Protein AF-A0A951I315-F1 (afdb_monomer_lite)

Structure (mmCIF, N/CA/C/O backbone):
data_AF-A0A951I315-F1
#
_entry.id   AF-A0A951I315-F1
#
loop_
_atom_site.group_PDB
_atom_site.id
_atom_site.type_symbol
_atom_site.label_atom_id
_atom_site.label_alt_id
_atom_site.label_comp_id
_atom_site.label_asym_id
_atom_site.label_entity_id
_atom_site.label_seq_id
_atom_site.pdbx_PDB_ins_code
_atom_site.Cartn_x
_atom_site.Cartn_y
_atom_site.Cartn_z
_atom_site.occupancy
_atom_site.B_iso_or_equiv
_atom_site.auth_seq_id
_atom_site.auth_comp_id
_atom_site.auth_asym_id
_atom_site.auth_atom_id
_atom_site.pdbx_PDB_model_num
ATOM 1 N N . MET A 1 1 ? 6.375 -14.081 8.557 1.00 64.50 1 MET A N 1
ATOM 2 C CA . MET A 1 1 ? 5.046 -14.466 8.064 1.00 64.50 1 MET A CA 1
ATOM 3 C C . MET A 1 1 ? 3.977 -13.819 8.926 1.00 64.50 1 MET A C 1
ATOM 5 O O . MET A 1 1 ? 3.930 -14.131 10.111 1.00 64.50 1 MET A O 1
ATOM 9 N N . LEU A 1 2 ? 3.164 -12.923 8.361 1.00 78.94 2 LEU A N 1
ATOM 10 C CA . LEU A 1 2 ? 1.947 -12.438 9.015 1.00 78.94 2 LEU A CA 1
ATOM 11 C C . LEU A 1 2 ? 0.725 -13.190 8.465 1.00 78.94 2 LEU A C 1
ATOM 13 O O . LEU A 1 2 ? 0.660 -13.485 7.268 1.00 78.94 2 LEU A O 1
ATOM 17 N N . SER A 1 3 ? -0.225 -13.519 9.337 1.00 79.38 3 SER A N 1
ATOM 18 C CA . SER A 1 3 ? -1.445 -14.268 9.007 1.00 79.38 3 SER A CA 1
ATOM 19 C C . SER A 1 3 ? -2.707 -13.511 9.422 1.00 79.38 3 SER A C 1
ATOM 21 O O . SER A 1 3 ? -2.641 -12.447 10.034 1.00 79.38 3 SER A O 1
ATOM 23 N N . ARG A 1 4 ? -3.874 -14.077 9.095 1.00 84.38 4 ARG A N 1
ATOM 24 C CA . ARG A 1 4 ? -5.180 -13.558 9.518 1.00 84.38 4 ARG A CA 1
ATOM 25 C C . ARG A 1 4 ? -5.236 -13.372 11.043 1.00 84.38 4 ARG A C 1
ATOM 27 O O . ARG A 1 4 ? -4.587 -14.124 11.771 1.00 84.38 4 ARG A O 1
ATOM 34 N N . ASP A 1 5 ? -6.005 -12.376 11.482 1.00 87.81 5 ASP A N 1
ATOM 35 C CA . ASP A 1 5 ? -6.306 -12.035 12.880 1.00 87.81 5 ASP A CA 1
ATOM 36 C C . ASP A 1 5 ? -5.101 -11.548 13.708 1.00 87.81 5 ASP A C 1
ATOM 38 O O . ASP A 1 5 ? -5.184 -11.399 14.926 1.00 87.81 5 ASP A O 1
ATOM 42 N N . GLN A 1 6 ? -3.978 -11.244 13.054 1.00 88.38 6 GLN A N 1
ATOM 43 C CA . GLN A 1 6 ? -2.831 -10.615 13.701 1.00 88.38 6 GLN A CA 1
ATOM 44 C C . GLN A 1 6 ? -2.958 -9.093 13.701 1.00 88.38 6 GLN A C 1
ATOM 46 O O . GLN A 1 6 ? -3.365 -8.490 12.703 1.00 88.38 6 GLN A O 1
ATOM 51 N N . VAL A 1 7 ? -2.570 -8.485 14.825 1.00 91.69 7 VAL A N 1
ATOM 52 C CA . VAL A 1 7 ? -2.475 -7.031 14.972 1.00 91.69 7 VAL A CA 1
ATOM 53 C C . VAL A 1 7 ? -1.143 -6.560 14.395 1.00 91.69 7 VAL A C 1
ATOM 55 O O . VAL A 1 7 ? -0.082 -7.054 14.779 1.00 91.69 7 VAL A O 1
ATOM 58 N N . VAL A 1 8 ? -1.203 -5.595 13.487 1.00 92.69 8 VAL A N 1
ATOM 59 C CA . VAL A 1 8 ? -0.054 -4.969 12.833 1.00 92.69 8 VAL A CA 1
ATOM 60 C C . VAL A 1 8 ? -0.049 -3.470 13.092 1.00 92.69 8 VAL A C 1
ATOM 62 O O . VAL A 1 8 ? -1.097 -2.862 13.311 1.00 92.69 8 VAL A O 1
ATOM 65 N N . PHE A 1 9 ? 1.141 -2.881 13.048 1.00 93.38 9 PHE A N 1
ATOM 66 C CA . PHE A 1 9 ? 1.327 -1.439 13.130 1.00 93.38 9 PHE A CA 1
ATOM 67 C C . PHE A 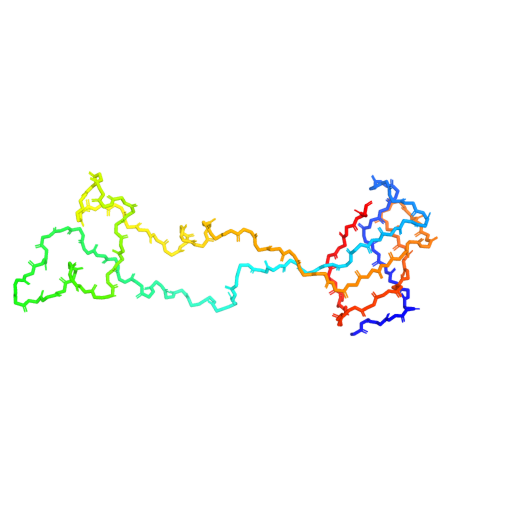1 9 ? 1.609 -0.884 11.742 1.00 93.38 9 PHE A C 1
ATOM 69 O O . PHE A 1 9 ? 2.351 -1.488 10.965 1.00 93.38 9 PHE A O 1
ATOM 76 N N . VAL A 1 10 ? 0.999 0.255 11.448 1.00 92.38 10 VAL A N 1
ATOM 77 C CA . VAL A 1 10 ? 1.079 0.923 10.155 1.00 92.38 10 VAL A CA 1
ATOM 78 C C . VAL A 1 10 ? 1.499 2.366 10.380 1.00 92.38 10 VAL A C 1
ATOM 80 O O . VAL A 1 10 ? 0.985 3.016 11.290 1.00 92.38 10 VAL A O 1
ATOM 83 N N . ASP A 1 11 ? 2.391 2.874 9.536 1.00 92.94 11 ASP A N 1
ATOM 84 C CA . ASP A 1 11 ? 2.874 4.262 9.576 1.00 92.94 11 ASP A CA 1
ATOM 85 C C . ASP A 1 11 ? 1.885 5.215 8.882 1.00 92.94 11 ASP A C 1
ATOM 87 O O . ASP A 1 11 ? 2.255 6.001 8.014 1.00 92.94 11 ASP A O 1
ATOM 91 N N . LEU A 1 12 ? 0.602 5.079 9.219 1.00 90.56 12 LEU A N 1
ATOM 92 C CA . LEU A 1 12 ? -0.471 5.972 8.800 1.00 90.56 12 LEU A CA 1
ATOM 93 C C . LEU A 1 12 ? -1.245 6.394 10.043 1.00 90.56 12 LEU A C 1
ATOM 95 O O . LEU A 1 12 ? -1.595 5.545 10.863 1.00 90.56 12 LEU A O 1
ATOM 99 N N . GLY A 1 13 ? -1.507 7.686 10.193 1.00 91.81 13 GLY A N 1
ATOM 100 C CA . GLY A 1 13 ? -2.152 8.233 11.384 1.00 91.81 13 GLY A CA 1
ATOM 101 C C . GLY A 1 13 ? -3.339 9.140 11.088 1.00 91.81 13 GLY A C 1
ATOM 102 O O . GLY A 1 13 ? -3.869 9.195 9.978 1.00 91.81 13 GLY A O 1
ATOM 103 N N . THR A 1 14 ? -3.739 9.910 12.100 1.00 92.12 14 THR A N 1
ATOM 104 C CA . THR A 1 14 ? -4.757 10.955 11.938 1.00 92.12 14 THR A CA 1
ATOM 105 C C . THR A 1 14 ? -4.298 12.058 10.985 1.00 92.12 14 THR A C 1
ATOM 107 O O . THR A 1 14 ? -5.137 12.674 10.334 1.00 92.12 14 THR A O 1
ATOM 110 N N . GLU A 1 15 ? -2.984 12.308 10.891 1.00 93.69 15 GLU A N 1
ATOM 111 C CA . GLU A 1 15 ? -2.394 13.243 9.916 1.00 93.69 15 GLU A CA 1
ATOM 112 C C . GLU A 1 15 ? -2.679 12.814 8.468 1.00 93.69 15 GLU A C 1
ATOM 114 O O . GLU A 1 15 ? -2.908 13.661 7.607 1.00 93.69 15 GLU A O 1
ATOM 119 N N . ASP A 1 16 ? -2.768 11.504 8.229 1.00 90.94 16 ASP A N 1
ATOM 120 C CA . ASP A 1 16 ? -3.083 10.904 6.930 1.00 90.94 16 ASP A CA 1
ATOM 121 C C . ASP A 1 16 ? -4.594 10.670 6.743 1.00 90.94 16 ASP A C 1
ATOM 123 O O . ASP A 1 16 ? -5.014 9.991 5.807 1.00 90.94 16 ASP A O 1
ATOM 127 N N . ASN A 1 17 ? -5.422 11.238 7.634 1.00 91.19 17 ASN A N 1
ATOM 128 C CA . ASN A 1 17 ? -6.883 11.115 7.656 1.00 91.19 17 ASN A CA 1
ATOM 129 C C . ASN A 1 17 ? -7.393 9.663 7.788 1.00 91.19 17 ASN A C 1
ATOM 131 O O . ASN A 1 17 ? -8.508 9.357 7.364 1.00 91.19 17 ASN A O 1
ATOM 135 N N . VAL A 1 18 ? -6.606 8.781 8.410 1.00 93.00 18 VAL A N 1
ATOM 136 C CA . VAL A 1 18 ? -7.032 7.413 8.731 1.00 93.00 18 VAL A CA 1
ATOM 137 C C . VAL A 1 18 ? -7.954 7.414 9.946 1.00 93.00 18 VAL A C 1
ATOM 139 O O . VAL A 1 18 ? -7.706 8.108 10.937 1.00 93.00 18 VAL A O 1
ATOM 142 N N . LYS A 1 19 ? -9.021 6.614 9.892 1.00 94.25 19 LYS A N 1
ATOM 143 C CA . LYS A 1 19 ? -10.020 6.484 10.953 1.00 94.25 19 LYS A CA 1
ATOM 144 C C . LYS A 1 19 ? -10.177 5.032 11.409 1.00 94.25 19 LYS A C 1
ATOM 146 O O . LYS A 1 19 ? -9.979 4.097 10.632 1.00 94.25 19 LYS A O 1
ATOM 151 N N . PRO A 1 20 ? -10.563 4.813 12.679 1.00 94.62 20 PRO A N 1
ATOM 152 C CA . PRO A 1 20 ? -11.005 3.500 13.130 1.00 94.62 20 PRO A CA 1
ATOM 153 C C . PRO A 1 20 ? -12.155 2.979 12.263 1.00 94.62 20 PRO A C 1
ATOM 155 O O . PRO A 1 20 ? -13.136 3.687 12.043 1.00 94.62 20 PRO A O 1
ATOM 158 N N . GLY A 1 21 ? -12.027 1.740 11.794 1.00 93.75 21 GLY A N 1
ATOM 159 C CA . GLY A 1 21 ? -12.971 1.095 10.883 1.00 93.75 21 GLY A CA 1
ATOM 160 C C . GLY A 1 21 ? -12.608 1.187 9.398 1.00 93.75 21 GLY A C 1
ATOM 161 O O . GLY A 1 21 ? -13.237 0.489 8.604 1.00 93.75 21 GLY A O 1
ATOM 162 N N . ASP A 1 22 ? -11.597 1.972 9.015 1.00 94.75 22 ASP A N 1
ATOM 163 C CA . ASP A 1 22 ? -11.162 2.046 7.618 1.00 94.75 22 ASP A CA 1
ATOM 164 C C . ASP A 1 22 ? -10.539 0.724 7.156 1.00 94.75 22 ASP A C 1
ATOM 166 O O . ASP A 1 22 ? -9.787 0.068 7.889 1.00 94.75 22 ASP 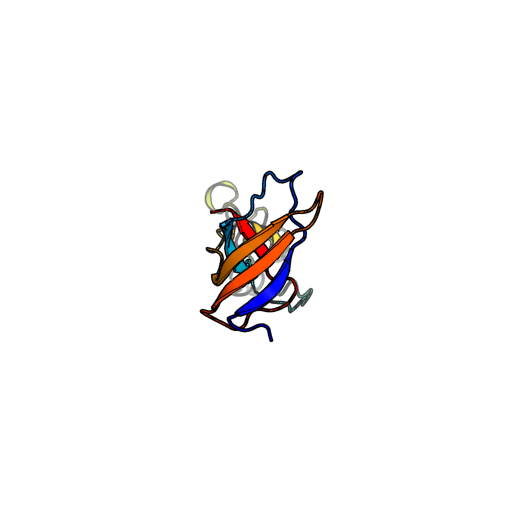A O 1
ATOM 170 N N . TYR A 1 23 ? -10.837 0.358 5.909 1.00 94.75 23 TYR A N 1
ATOM 171 C CA . TYR A 1 23 ? -10.246 -0.792 5.238 1.00 94.75 23 TYR A CA 1
ATOM 172 C C . TYR A 1 23 ? -9.012 -0.362 4.446 1.00 94.75 23 TYR A C 1
ATOM 174 O O . TYR A 1 23 ? -9.052 0.571 3.644 1.00 94.75 23 TYR A O 1
ATOM 182 N N . LEU A 1 24 ? -7.914 -1.084 4.655 1.00 94.06 24 LEU A N 1
ATOM 183 C CA . LEU A 1 24 ? -6.674 -0.918 3.910 1.00 94.06 24 LEU A CA 1
ATOM 184 C C . LEU A 1 24 ? -6.422 -2.149 3.045 1.00 94.06 24 LEU A C 1
ATOM 186 O O . LEU A 1 24 ? -6.536 -3.293 3.497 1.00 94.06 24 LEU A O 1
ATOM 190 N N . THR A 1 25 ? -5.989 -1.907 1.812 1.00 93.25 25 THR A N 1
ATOM 191 C CA . THR A 1 25 ? -5.510 -2.959 0.916 1.00 93.25 25 THR A CA 1
ATOM 192 C C . THR A 1 25 ? -4.003 -3.118 1.069 1.00 93.25 25 THR A C 1
ATOM 194 O O . THR A 1 25 ? -3.250 -2.168 0.865 1.00 93.25 25 THR A O 1
ATOM 197 N N . ILE A 1 26 ? -3.553 -4.335 1.371 1.00 92.25 26 ILE A N 1
ATOM 198 C CA . ILE A 1 26 ? -2.134 -4.696 1.405 1.00 92.25 26 ILE A CA 1
ATOM 199 C C . ILE A 1 26 ? -1.707 -5.073 -0.005 1.00 92.25 26 ILE A C 1
ATOM 201 O O . ILE A 1 26 ? -2.291 -5.973 -0.619 1.00 92.25 26 ILE A O 1
ATOM 205 N N . TYR A 1 27 ? -0.667 -4.434 -0.523 1.00 91.75 27 TYR A N 1
ATOM 206 C CA . TYR A 1 27 ? -0.151 -4.727 -1.849 1.00 91.75 27 TYR A CA 1
ATOM 207 C C . TYR A 1 27 ? 1.372 -4.709 -1.905 1.00 91.75 27 TYR A C 1
ATOM 209 O O . TYR A 1 27 ? 2.062 -4.031 -1.148 1.00 91.75 27 TYR 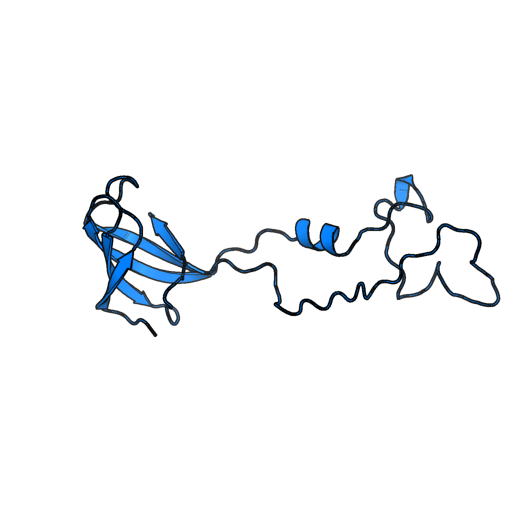A O 1
ATOM 217 N N . ARG A 1 28 ? 1.906 -5.442 -2.880 1.00 87.62 28 ARG A N 1
ATOM 218 C CA . ARG A 1 28 ? 3.316 -5.394 -3.244 1.00 87.62 28 ARG A CA 1
ATOM 219 C C . ARG A 1 28 ? 3.458 -4.684 -4.585 1.00 87.62 28 ARG A C 1
ATOM 221 O O . ARG A 1 28 ? 2.860 -5.142 -5.572 1.00 87.62 28 ARG A O 1
ATOM 228 N N . PRO A 1 29 ? 4.222 -3.580 -4.666 1.00 80.56 29 PRO A N 1
ATOM 229 C CA . PRO A 1 29 ? 4.559 -3.011 -5.956 1.00 80.56 29 PRO A CA 1
ATOM 230 C C . PRO A 1 29 ? 5.359 -4.055 -6.732 1.00 80.56 29 PRO A C 1
ATOM 232 O O . PRO A 1 29 ? 6.309 -4.651 -6.220 1.00 80.56 29 PRO A O 1
ATOM 235 N N . LEU A 1 30 ? 4.965 -4.301 -7.977 1.00 72.12 30 LEU A N 1
ATOM 236 C CA . LEU A 1 30 ? 5.811 -5.074 -8.870 1.00 72.12 30 LEU A CA 1
ATOM 237 C C . LEU A 1 30 ? 7.029 -4.204 -9.178 1.00 72.12 30 LEU A C 1
ATOM 239 O O . LEU A 1 30 ? 6.912 -3.154 -9.809 1.00 72.12 30 LEU A O 1
ATOM 243 N N . GLY A 1 31 ? 8.196 -4.618 -8.686 1.00 62.44 31 GLY A N 1
ATOM 244 C CA . GLY A 1 31 ? 9.451 -3.981 -9.060 1.00 62.44 31 GLY A CA 1
ATOM 245 C C . GLY A 1 31 ? 9.637 -4.011 -10.579 1.00 62.44 31 GLY A C 1
ATOM 246 O O . GLY A 1 31 ? 9.115 -4.896 -11.265 1.00 62.44 31 GLY A O 1
ATOM 247 N N . LYS A 1 32 ? 10.413 -3.063 -11.120 1.00 57.00 32 LYS A N 1
ATOM 248 C CA . LYS A 1 32 ? 10.944 -3.177 -12.486 1.00 57.00 32 LYS A CA 1
ATOM 249 C C . LYS A 1 32 ? 11.759 -4.478 -12.518 1.00 57.00 32 LYS A C 1
ATOM 251 O O . LYS A 1 32 ? 12.816 -4.529 -11.907 1.00 57.00 32 LYS A O 1
ATOM 256 N N . GLY A 1 33 ? 11.210 -5.537 -13.113 1.00 48.59 33 GLY A N 1
ATOM 257 C CA . GLY A 1 33 ? 11.679 -6.914 -12.943 1.00 48.59 33 GLY A CA 1
ATOM 258 C C . GLY A 1 33 ? 13.205 -7.110 -12.929 1.00 48.59 33 GLY A C 1
ATOM 259 O O . GLY A 1 33 ? 13.904 -6.633 -13.817 1.00 48.59 33 GLY A O 1
ATOM 260 N N . ASN A 1 34 ? 13.627 -7.914 -11.951 1.00 41.66 34 ASN A N 1
ATOM 261 C CA . ASN A 1 34 ? 14.922 -8.558 -11.716 1.00 41.66 34 ASN A CA 1
ATOM 262 C C . ASN A 1 34 ? 16.097 -7.744 -11.120 1.00 41.66 34 ASN A C 1
ATOM 264 O O . ASN A 1 34 ? 16.447 -6.651 -11.550 1.00 41.66 34 ASN A O 1
ATOM 268 N N . ILE A 1 35 ? 16.708 -8.378 -10.110 1.00 46.97 35 ILE A N 1
ATOM 269 C CA . ILE A 1 35 ? 17.774 -7.943 -9.181 1.00 46.97 35 ILE A CA 1
ATOM 270 C C . ILE A 1 35 ? 19.194 -8.209 -9.694 1.00 46.97 35 ILE A C 1
ATOM 272 O O . ILE A 1 35 ? 20.175 -7.898 -9.017 1.00 46.97 35 ILE A O 1
ATOM 276 N N . THR A 1 36 ? 19.338 -8.774 -10.887 1.00 43.78 36 THR A N 1
ATOM 277 C CA . THR A 1 36 ? 20.650 -8.944 -11.495 1.00 43.78 36 THR A CA 1
ATOM 278 C C . THR A 1 36 ? 21.100 -7.606 -12.065 1.00 43.78 36 THR A C 1
ATOM 280 O O . THR A 1 36 ? 20.834 -7.280 -13.221 1.00 43.78 36 THR A O 1
ATOM 283 N N . ARG A 1 37 ? 21.803 -6.823 -11.240 1.00 43.50 37 ARG A N 1
ATOM 284 C CA . ARG A 1 37 ? 22.677 -5.735 -11.695 1.00 43.50 37 ARG A CA 1
ATOM 285 C C . ARG A 1 37 ? 23.882 -6.332 -12.428 1.00 43.50 37 ARG A C 1
ATOM 287 O O . ARG A 1 37 ? 25.019 -6.106 -12.025 1.00 43.50 37 ARG A O 1
ATOM 294 N N . PHE A 1 38 ? 23.663 -7.106 -13.487 1.00 45.72 38 PHE A N 1
ATOM 295 C CA . PHE A 1 38 ? 24.720 -7.228 -14.471 1.00 45.72 38 PHE A CA 1
ATOM 296 C C . PHE A 1 38 ? 24.773 -5.861 -15.134 1.00 45.72 38 PHE A C 1
ATOM 298 O O . PHE A 1 38 ? 23.881 -5.472 -15.883 1.00 45.72 38 PHE A O 1
ATOM 305 N N . ARG A 1 39 ? 25.816 -5.101 -14.798 1.00 45.16 39 ARG A N 1
ATOM 306 C CA . ARG A 1 39 ? 26.293 -3.979 -15.605 1.00 45.16 39 ARG A CA 1
ATOM 307 C C . ARG A 1 39 ? 26.955 -4.531 -16.871 1.00 45.16 39 ARG A C 1
ATOM 309 O O . ARG A 1 39 ? 28.013 -4.074 -17.267 1.00 45.16 39 ARG A O 1
ATOM 316 N N . ASP A 1 40 ? 26.342 -5.547 -17.459 1.00 45.66 40 ASP A N 1
ATOM 317 C CA . ASP A 1 40 ? 26.598 -5.906 -18.826 1.00 45.66 40 ASP A CA 1
ATOM 318 C C . ASP A 1 40 ? 25.633 -5.019 -19.593 1.00 45.66 40 ASP A C 1
ATOM 320 O O . ASP A 1 40 ? 24.437 -5.293 -19.721 1.00 45.66 40 ASP A O 1
ATOM 324 N N . GLU A 1 41 ? 26.147 -3.911 -20.113 1.00 49.97 41 GLU A N 1
ATOM 325 C CA . GLU A 1 41 ? 25.702 -3.526 -21.440 1.00 49.97 41 GLU A CA 1
ATOM 326 C C . GLU A 1 41 ? 26.016 -4.721 -22.365 1.00 49.97 41 GLU A C 1
ATOM 328 O O . GLU A 1 41 ? 27.028 -4.753 -23.052 1.00 49.97 41 GLU A O 1
ATOM 333 N N . GLU A 1 42 ? 25.148 -5.746 -22.355 1.00 47.62 42 GLU A N 1
ATOM 334 C CA . GLU A 1 42 ? 25.210 -6.932 -23.229 1.00 47.62 42 GLU A CA 1
ATOM 335 C C . GLU A 1 42 ? 25.151 -6.524 -24.713 1.00 47.62 42 GLU A C 1
ATOM 337 O O . GLU A 1 42 ? 25.438 -7.298 -25.625 1.00 47.62 42 GLU A O 1
ATOM 342 N N . VAL A 1 43 ? 24.800 -5.264 -24.961 1.00 52.75 43 VAL A N 1
ATOM 343 C CA . VAL A 1 43 ? 24.696 -4.668 -26.274 1.00 52.75 43 VAL A CA 1
ATOM 344 C C . VAL A 1 43 ? 25.930 -3.811 -26.524 1.00 52.75 43 VAL A C 1
ATOM 346 O O . VAL A 1 43 ? 26.063 -2.708 -25.996 1.00 52.75 43 VAL A O 1
ATOM 349 N N . THR A 1 44 ? 26.836 -4.322 -27.356 1.00 54.06 44 THR A N 1
ATOM 350 C CA . THR A 1 44 ? 27.956 -3.542 -27.883 1.00 54.06 44 THR A CA 1
ATOM 351 C C . THR A 1 44 ? 27.397 -2.320 -28.620 1.00 54.06 44 THR A C 1
ATOM 353 O O . THR A 1 44 ? 26.571 -2.501 -29.523 1.00 54.06 44 THR A O 1
ATOM 356 N N . PRO A 1 45 ? 27.812 -1.085 -28.282 1.00 53.12 45 PRO A N 1
ATOM 357 C CA . PRO A 1 45 ? 27.434 0.075 -29.073 1.00 53.12 45 PRO A CA 1
ATOM 358 C C . PRO A 1 45 ? 27.906 -0.145 -30.512 1.00 53.12 45 PRO A C 1
ATOM 360 O O . PRO A 1 45 ? 29.064 -0.498 -30.746 1.00 53.12 45 PRO A O 1
ATOM 363 N N . THR A 1 46 ? 27.020 0.032 -31.492 1.00 51.88 46 THR A N 1
ATOM 364 C CA . THR A 1 46 ? 27.450 0.045 -32.890 1.00 51.88 46 THR A CA 1
ATOM 365 C C . THR A 1 46 ? 28.392 1.224 -33.072 1.00 51.88 46 THR A C 1
ATOM 367 O O . THR A 1 46 ? 28.062 2.342 -32.668 1.00 51.88 46 THR A O 1
ATOM 370 N N . ALA A 1 47 ? 29.568 0.982 -33.649 1.00 52.75 47 ALA A N 1
ATOM 371 C CA . ALA A 1 47 ? 30.483 2.056 -33.998 1.00 52.75 47 ALA A CA 1
ATOM 372 C C . ALA A 1 47 ? 29.740 3.089 -34.863 1.00 52.75 47 ALA A C 1
ATOM 374 O O . ALA A 1 47 ? 29.035 2.713 -35.802 1.00 52.75 47 ALA A O 1
ATOM 375 N N . ASN A 1 48 ? 29.889 4.381 -34.543 1.00 51.03 48 ASN A N 1
ATOM 376 C CA . ASN A 1 48 ? 29.539 5.448 -35.481 1.00 51.03 48 ASN A CA 1
ATOM 377 C C . ASN A 1 48 ? 30.239 5.119 -36.809 1.00 51.03 48 ASN A C 1
ATOM 379 O O . ASN A 1 48 ? 31.421 4.780 -36.789 1.00 51.03 48 ASN A O 1
ATOM 383 N N . GLY A 1 49 ? 29.471 5.096 -37.902 1.00 57.22 49 GLY A N 1
ATOM 384 C CA . GLY A 1 49 ? 29.804 4.384 -39.141 1.00 57.22 49 GLY A CA 1
ATOM 385 C C . GLY A 1 49 ? 31.220 4.606 -39.694 1.00 57.22 49 GLY A C 1
ATOM 386 O O . GLY A 1 49 ? 31.878 5.599 -39.403 1.00 57.22 49 GLY A O 1
ATOM 387 N N . GLY A 1 50 ? 31.675 3.668 -40.532 1.00 55.41 50 GLY A N 1
ATOM 388 C CA . GLY A 1 50 ? 32.979 3.735 -41.215 1.00 55.41 50 GLY A CA 1
ATOM 389 C C . GLY A 1 50 ? 33.921 2.550 -40.963 1.00 55.41 50 GLY A C 1
ATOM 390 O O . GLY A 1 50 ? 34.957 2.462 -41.610 1.00 55.41 50 GLY A O 1
ATOM 391 N N . PHE A 1 51 ? 33.554 1.616 -40.079 1.00 54.69 51 PHE A N 1
ATOM 392 C CA . PHE A 1 51 ? 34.313 0.380 -39.803 1.00 54.69 51 PHE A CA 1
ATOM 393 C C . PHE A 1 51 ? 33.575 -0.899 -40.237 1.00 54.69 51 PHE A C 1
ATOM 395 O O . PHE A 1 51 ? 33.955 -2.010 -39.873 1.00 54.69 51 PHE A O 1
ATOM 402 N N . GLU A 1 52 ? 32.499 -0.748 -41.007 1.00 58.91 52 GLU A N 1
ATOM 403 C CA . GLU A 1 52 ? 31.781 -1.853 -41.639 1.00 58.91 52 GLU A CA 1
ATOM 404 C C . GLU A 1 52 ? 32.589 -2.297 -42.865 1.00 58.91 52 GLU A C 1
ATOM 406 O O . GLU A 1 52 ? 32.904 -1.476 -43.723 1.00 58.91 52 GLU A O 1
ATOM 411 N N . SER A 1 53 ? 32.948 -3.577 -42.961 1.00 58.50 53 SER A N 1
ATOM 412 C CA . SER A 1 53 ? 33.584 -4.119 -44.167 1.00 58.50 53 SER A CA 1
ATOM 413 C C . SER A 1 53 ? 32.764 -5.285 -44.703 1.00 58.50 53 SER A C 1
ATOM 415 O O . SER A 1 53 ? 32.175 -6.037 -43.930 1.00 58.50 53 SER A O 1
ATOM 417 N N . ASP A 1 54 ? 32.761 -5.484 -46.020 1.00 54.72 54 ASP A N 1
ATOM 418 C CA . ASP A 1 54 ? 32.111 -6.652 -46.636 1.00 54.72 54 ASP A CA 1
ATOM 419 C C . ASP A 1 54 ? 32.750 -7.981 -46.182 1.00 54.72 54 ASP A C 1
ATOM 421 O O . ASP A 1 54 ? 32.115 -9.037 -46.213 1.00 54.72 54 ASP A O 1
ATOM 425 N N . ILE A 1 55 ? 34.003 -7.918 -45.710 1.00 53.81 55 ILE A N 1
ATOM 426 C CA . ILE A 1 55 ? 34.791 -9.050 -45.207 1.00 53.81 55 ILE A CA 1
ATOM 427 C C . ILE A 1 55 ? 34.408 -9.385 -43.756 1.00 53.81 55 ILE A C 1
ATOM 429 O O . ILE A 1 55 ? 34.180 -10.549 -43.425 1.00 53.81 55 ILE A O 1
ATOM 433 N N . PHE A 1 56 ? 34.287 -8.377 -42.888 1.00 54.84 56 PHE A N 1
ATOM 434 C CA . PHE A 1 56 ? 33.838 -8.534 -41.507 1.00 54.84 56 PHE A CA 1
ATOM 435 C C . PHE A 1 56 ? 32.411 -8.010 -41.382 1.00 54.84 56 PHE A C 1
ATOM 437 O O . PHE A 1 56 ? 32.192 -6.819 -41.171 1.00 54.84 56 PHE A O 1
ATOM 444 N N . LYS A 1 57 ? 31.441 -8.931 -41.450 1.00 53.19 57 LYS A N 1
ATOM 445 C CA . LYS A 1 57 ? 29.984 -8.708 -41.312 1.00 53.19 57 LYS A CA 1
ATOM 446 C C . LYS A 1 57 ? 29.545 -8.194 -39.920 1.00 53.19 57 LYS A C 1
ATOM 448 O O . LYS A 1 57 ? 28.457 -8.517 -39.446 1.00 53.19 57 LYS A O 1
ATOM 453 N N . GLY A 1 58 ? 30.402 -7.462 -39.217 1.00 53.50 58 GLY A N 1
ATOM 454 C CA . GLY A 1 58 ? 30.156 -6.899 -37.896 1.00 53.50 58 GLY A CA 1
ATOM 455 C C . GLY A 1 58 ? 29.556 -5.496 -37.974 1.00 53.50 58 GLY A C 1
ATOM 456 O O . GLY A 1 58 ? 29.838 -4.731 -38.889 1.00 53.50 58 GLY A O 1
ATOM 457 N N . GLY A 1 59 ? 28.718 -5.156 -36.995 1.00 55.09 59 GLY A N 1
ATOM 458 C CA . GLY A 1 59 ? 28.158 -3.811 -36.831 1.00 55.09 59 GLY A CA 1
ATOM 459 C C . GLY A 1 59 ? 26.739 -3.675 -37.375 1.00 55.09 59 GLY A C 1
ATOM 460 O O . GLY A 1 59 ? 25.804 -3.591 -36.589 1.00 55.09 59 GLY A O 1
ATOM 461 N N . LYS A 1 60 ? 26.562 -3.701 -38.701 1.00 54.72 60 LYS A N 1
ATOM 462 C CA . LYS A 1 60 ? 25.290 -3.328 -39.358 1.00 54.72 60 LYS A CA 1
ATOM 463 C C . LYS A 1 60 ? 24.219 -4.423 -39.416 1.00 54.72 60 LYS A C 1
ATOM 465 O O . LYS A 1 60 ? 23.033 -4.131 -39.305 1.00 54.72 60 LYS A O 1
ATOM 470 N N . PHE A 1 61 ? 24.627 -5.680 -39.591 1.00 56.22 61 PHE A N 1
ATOM 471 C CA . PHE A 1 61 ? 23.724 -6.839 -39.718 1.00 56.22 61 PHE A CA 1
ATOM 472 C C . PHE A 1 61 ? 23.885 -7.846 -38.580 1.00 56.22 61 PHE A C 1
ATOM 474 O O . PHE A 1 61 ? 23.335 -8.946 -38.628 1.00 56.22 61 PHE A O 1
ATOM 481 N N . SER A 1 62 ? 24.674 -7.491 -37.566 1.00 60.44 62 SER A N 1
ATOM 482 C CA . SER A 1 62 ? 24.842 -8.356 -36.411 1.00 60.44 62 SER A CA 1
ATOM 483 C C . SER A 1 62 ? 23.514 -8.457 -35.674 1.00 60.44 62 SER A C 1
ATOM 485 O O . SER A 1 62 ? 22.911 -7.449 -35.311 1.00 60.44 62 SER A O 1
ATOM 487 N N . ASN A 1 63 ? 23.088 -9.680 -35.388 1.00 59.88 63 ASN A N 1
ATOM 488 C CA . ASN A 1 63 ? 21.960 -9.948 -34.500 1.00 59.88 63 ASN A CA 1
ATOM 489 C C . ASN A 1 63 ? 22.190 -9.438 -33.062 1.00 59.88 63 ASN A C 1
ATOM 491 O O . ASN A 1 63 ? 21.245 -9.401 -32.281 1.00 59.88 63 ASN A O 1
ATOM 495 N N . LYS A 1 64 ? 23.424 -9.038 -32.720 1.00 58.75 64 LYS A N 1
ATOM 496 C CA . LYS A 1 64 ? 23.793 -8.439 -31.429 1.00 58.75 64 LYS A CA 1
ATOM 497 C C . LYS A 1 64 ? 23.831 -6.901 -31.428 1.00 58.75 64 LYS A C 1
ATOM 499 O O . LYS A 1 64 ? 24.107 -6.316 -30.387 1.00 58.75 64 LYS A O 1
ATOM 504 N N . ALA A 1 65 ? 23.595 -6.236 -32.563 1.00 59.06 65 ALA A N 1
ATOM 505 C CA . ALA A 1 65 ? 23.615 -4.773 -32.653 1.00 59.06 65 ALA A CA 1
ATOM 506 C C . ALA A 1 65 ? 22.314 -4.135 -32.126 1.00 59.06 65 ALA A C 1
ATOM 508 O O . ALA A 1 65 ? 21.216 -4.646 -32.358 1.00 59.06 65 ALA A O 1
ATOM 509 N N . GLN A 1 66 ? 22.421 -2.992 -31.437 1.00 61.75 66 GLN A N 1
ATOM 510 C CA . GLN A 1 66 ? 21.258 -2.255 -30.931 1.00 61.75 66 GLN A CA 1
ATOM 511 C C . GLN A 1 66 ? 20.459 -1.622 -32.072 1.00 61.75 66 GLN A C 1
ATOM 513 O O . GLN A 1 66 ? 21.026 -1.072 -33.014 1.00 61.75 66 GLN A O 1
ATOM 518 N N . ARG A 1 67 ? 19.125 -1.629 -31.970 1.00 67.25 67 ARG A N 1
ATOM 519 C CA . ARG A 1 67 ? 18.2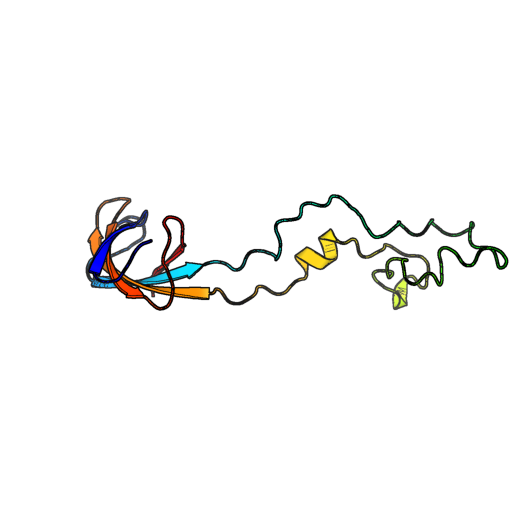83 -0.916 -32.942 1.00 67.25 67 ARG A CA 1
ATOM 520 C C . ARG A 1 67 ? 18.393 0.599 -32.731 1.00 67.25 67 ARG A C 1
ATOM 522 O O . ARG A 1 67 ? 18.373 1.084 -31.595 1.00 67.25 67 ARG A O 1
ATOM 529 N N . VAL A 1 68 ? 18.457 1.339 -33.837 1.00 70.00 68 VAL A N 1
ATOM 530 C CA . VAL A 1 68 ? 18.365 2.806 -33.855 1.00 70.00 68 VAL A CA 1
ATOM 531 C C . VAL A 1 68 ? 16.996 3.238 -33.320 1.00 70.00 68 VAL A C 1
ATOM 533 O O . VAL A 1 68 ? 15.977 2.617 -33.632 1.00 70.00 68 VAL A O 1
ATOM 536 N N . LYS A 1 69 ? 16.968 4.290 -32.493 1.00 68.50 69 LYS A N 1
ATOM 537 C CA . LYS A 1 69 ? 15.753 4.806 -31.836 1.00 68.50 69 LYS A CA 1
ATOM 538 C C . LYS A 1 69 ? 14.693 5.284 -32.819 1.00 68.50 69 LYS A C 1
ATOM 540 O O . LYS A 1 69 ? 13.507 5.162 -32.524 1.00 68.50 69 LYS A O 1
ATOM 545 N N . ASP A 1 70 ? 15.123 5.801 -33.961 1.00 68.94 70 ASP A N 1
ATOM 546 C CA . ASP A 1 70 ? 14.255 6.249 -35.040 1.00 68.94 70 ASP A CA 1
ATOM 547 C C . ASP A 1 70 ? 14.855 5.866 -36.399 1.00 68.94 70 ASP A C 1
ATOM 549 O O . ASP A 1 70 ? 15.617 6.618 -37.014 1.00 68.94 70 ASP A O 1
ATOM 553 N N . ALA A 1 71 ? 14.516 4.660 -36.853 1.00 66.31 71 ALA A N 1
ATOM 554 C CA . ALA A 1 71 ? 14.973 4.138 -38.137 1.00 66.31 71 ALA A CA 1
ATOM 555 C C . ALA A 1 71 ? 14.411 4.921 -39.338 1.00 66.31 71 ALA A C 1
ATOM 557 O O . ALA A 1 71 ? 15.001 4.878 -40.414 1.00 66.31 71 ALA A O 1
ATOM 558 N N . ASN A 1 72 ? 13.296 5.639 -39.165 1.00 69.06 72 ASN A N 1
ATOM 559 C CA . ASN A 1 72 ? 12.640 6.360 -40.253 1.00 69.06 72 ASN A CA 1
ATOM 560 C C . ASN A 1 72 ? 13.263 7.742 -40.481 1.00 69.06 72 ASN A C 1
ATOM 562 O O . ASN A 1 72 ? 13.368 8.173 -41.623 1.00 69.06 72 ASN A O 1
ATOM 566 N N . SER A 1 73 ? 13.682 8.425 -39.412 1.00 66.69 73 SER A N 1
ATOM 567 C CA . SER A 1 73 ? 14.244 9.782 -39.497 1.00 66.69 73 SER A CA 1
ATOM 568 C C . SER A 1 73 ? 15.766 9.800 -39.671 1.00 66.69 73 SER A C 1
ATOM 570 O O . SER A 1 73 ? 16.303 10.598 -40.433 1.00 66.69 73 SER A O 1
ATOM 572 N N . THR A 1 74 ? 16.479 8.896 -38.993 1.00 62.06 74 THR A N 1
ATOM 573 C CA . THR A 1 74 ? 17.959 8.869 -38.994 1.00 62.06 74 THR A CA 1
ATOM 574 C C . THR A 1 74 ? 18.551 7.737 -39.836 1.00 62.06 74 THR A C 1
ATOM 576 O O . THR A 1 74 ? 19.765 7.626 -40.000 1.00 62.06 74 THR A O 1
ATOM 579 N N . GLY A 1 75 ? 17.696 6.893 -40.418 1.00 65.56 75 GLY A N 1
ATOM 580 C CA . GLY A 1 75 ? 18.131 5.714 -41.151 1.00 65.56 75 GLY A CA 1
ATOM 581 C C . GLY A 1 75 ? 18.891 4.738 -40.249 1.00 65.56 75 GLY A C 1
ATOM 582 O O . GLY A 1 75 ? 18.511 4.478 -39.108 1.00 65.56 75 GLY A O 1
ATOM 583 N N . ILE A 1 76 ? 19.975 4.178 -40.782 1.00 58.41 76 ILE A N 1
ATOM 584 C CA . ILE A 1 76 ? 20.794 3.149 -40.118 1.00 58.41 76 ILE A CA 1
ATOM 585 C C . ILE A 1 76 ? 21.808 3.780 -39.139 1.00 58.41 76 ILE A C 1
ATOM 587 O O . ILE A 1 76 ? 22.376 3.080 -38.304 1.00 58.41 76 ILE A O 1
ATOM 591 N N . TYR A 1 77 ? 21.992 5.104 -39.188 1.00 60.91 77 TYR A N 1
ATOM 592 C CA . TYR A 1 77 ? 22.959 5.845 -38.378 1.00 60.91 77 TYR A CA 1
ATOM 593 C C . TYR A 1 77 ? 22.232 6.843 -37.478 1.00 60.91 77 TYR A C 1
ATOM 595 O O . TYR A 1 77 ? 21.888 7.944 -37.894 1.00 60.91 77 TYR A O 1
ATOM 603 N N . GLY A 1 78 ? 21.990 6.466 -36.224 1.00 63.88 78 GLY A N 1
ATOM 604 C CA . GLY A 1 78 ? 21.274 7.326 -35.290 1.00 63.88 78 GLY A CA 1
ATOM 605 C C . GLY A 1 78 ? 21.455 6.920 -33.833 1.00 63.88 78 GLY A C 1
ATOM 606 O O . GLY A 1 78 ? 22.065 5.887 -33.544 1.00 63.88 78 GLY A O 1
ATOM 607 N N . PRO A 1 79 ? 20.921 7.720 -32.892 1.00 66.31 7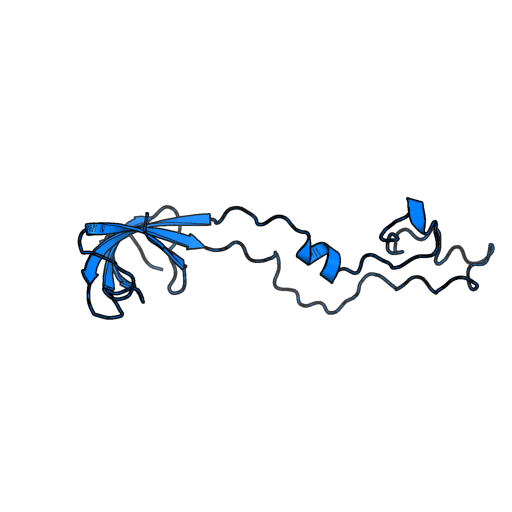9 PRO A N 1
ATOM 608 C CA . PRO A 1 79 ? 21.013 7.413 -31.473 1.00 66.31 79 PRO A CA 1
ATOM 609 C C . PRO A 1 79 ? 20.362 6.055 -31.196 1.00 66.31 79 PRO A C 1
ATOM 611 O O . PRO A 1 79 ? 19.190 5.830 -31.505 1.00 66.31 79 PRO A O 1
ATOM 614 N N . MET A 1 80 ? 21.134 5.137 -30.622 1.00 70.25 80 MET A N 1
ATOM 615 C CA . MET A 1 80 ? 20.664 3.804 -30.253 1.00 70.25 80 MET A CA 1
ATOM 616 C C . MET A 1 80 ? 19.723 3.862 -29.046 1.00 70.25 80 MET A C 1
ATOM 618 O O . MET A 1 80 ? 19.847 4.731 -28.178 1.00 70.25 80 MET A O 1
ATOM 622 N N . VAL A 1 81 ? 18.781 2.918 -28.971 1.00 69.12 81 VAL A N 1
ATOM 623 C CA . VAL A 1 81 ? 17.908 2.788 -27.796 1.00 69.12 81 VAL A CA 1
ATOM 624 C C . VAL A 1 81 ? 18.656 2.069 -26.686 1.00 69.12 81 VAL A C 1
ATOM 626 O O . VAL A 1 81 ? 18.650 0.844 -26.666 1.00 69.12 81 VAL A O 1
ATOM 629 N N . THR A 1 82 ? 19.254 2.800 -25.747 1.00 69.25 82 THR A N 1
ATOM 630 C CA . THR A 1 82 ? 19.975 2.188 -24.620 1.00 69.25 82 THR A CA 1
ATOM 631 C C . THR A 1 82 ? 19.046 1.344 -23.732 1.00 69.25 82 THR A C 1
ATOM 633 O O . THR A 1 82 ? 17.862 1.650 -23.573 1.00 69.25 82 THR A O 1
ATOM 636 N N . THR A 1 83 ? 19.572 0.285 -23.109 1.00 67.12 83 THR A N 1
ATOM 637 C CA . THR A 1 83 ? 18.813 -0.589 -22.192 1.00 67.12 83 THR A CA 1
ATOM 638 C C . THR A 1 83 ? 18.069 0.185 -21.083 1.00 67.12 83 THR A C 1
ATOM 640 O O . THR A 1 83 ? 16.897 -0.124 -20.844 1.00 67.12 83 THR A O 1
ATOM 643 N N . PRO A 1 84 ? 18.643 1.249 -20.475 1.00 68.06 84 PRO A N 1
ATOM 644 C CA . PRO A 1 84 ? 17.914 2.104 -19.536 1.00 68.06 84 PRO A CA 1
ATOM 645 C C . PRO A 1 84 ? 16.679 2.785 -20.149 1.00 68.06 84 PRO A C 1
ATOM 647 O O . PRO A 1 84 ? 15.613 2.787 -19.536 1.00 68.06 84 PRO A O 1
ATOM 650 N N . GLN A 1 85 ? 16.771 3.286 -21.390 1.00 68.44 85 GLN A N 1
ATOM 651 C CA . GLN A 1 85 ? 15.628 3.899 -22.083 1.00 68.44 85 GLN A CA 1
ATOM 652 C C . GLN A 1 85 ? 14.502 2.892 -22.354 1.00 68.44 85 GLN A C 1
ATOM 654 O O . GLN A 1 85 ? 13.330 3.268 -22.377 1.00 68.44 85 GLN A O 1
ATOM 659 N N . ILE A 1 86 ? 14.835 1.613 -22.558 1.00 67.62 86 ILE A N 1
ATOM 660 C CA . ILE A 1 86 ? 13.844 0.538 -22.709 1.00 67.62 86 ILE A CA 1
ATOM 661 C C . ILE A 1 86 ? 13.150 0.269 -21.373 1.00 67.62 86 ILE A C 1
ATOM 663 O O . ILE A 1 86 ? 11.929 0.115 -21.334 1.00 67.62 86 ILE A O 1
ATOM 667 N N . TRP A 1 87 ? 13.905 0.224 -20.273 1.00 64.69 87 TRP A N 1
ATOM 668 C CA . TRP A 1 87 ? 13.354 -0.028 -18.941 1.00 64.69 87 TRP A CA 1
ATOM 669 C C . TRP A 1 87 ? 12.396 1.064 -18.475 1.00 64.69 87 TRP A C 1
ATOM 671 O O . TRP A 1 87 ? 11.380 0.742 -17.861 1.00 64.69 87 TRP A O 1
ATOM 681 N N . ASP A 1 88 ? 12.672 2.326 -18.796 1.00 69.31 88 ASP A N 1
ATOM 682 C CA . ASP A 1 88 ? 11.794 3.443 -18.431 1.00 69.31 88 ASP A CA 1
ATOM 683 C C . ASP A 1 88 ? 10.495 3.487 -19.235 1.00 69.31 88 ASP A C 1
ATOM 685 O O . ASP A 1 88 ? 9.487 3.994 -18.748 1.00 69.31 88 ASP A O 1
ATOM 689 N N . LYS A 1 89 ? 10.481 2.893 -20.432 1.00 71.38 89 LYS A N 1
ATOM 690 C CA . LYS A 1 89 ? 9.275 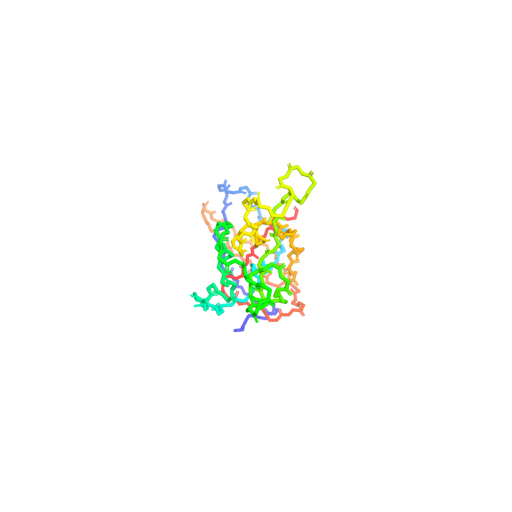2.758 -21.258 1.00 71.38 89 LYS A CA 1
ATOM 691 C C . LYS A 1 89 ? 8.413 1.546 -20.903 1.00 71.38 89 LYS A C 1
ATOM 693 O O . LYS A 1 89 ? 7.353 1.375 -21.504 1.00 71.38 89 LYS A O 1
ATOM 698 N N . ARG A 1 90 ? 8.839 0.684 -19.970 1.00 73.62 90 ARG A N 1
ATOM 699 C CA . ARG A 1 90 ? 8.020 -0.465 -19.557 1.00 73.62 90 ARG A CA 1
ATOM 700 C C . ARG A 1 90 ? 6.737 0.050 -18.888 1.00 73.62 90 ARG A C 1
ATOM 702 O O . ARG A 1 90 ? 6.837 0.865 -17.968 1.00 73.62 90 ARG A O 1
ATOM 709 N N . PRO A 1 91 ? 5.545 -0.400 -19.324 1.00 70.12 91 PRO A N 1
ATOM 710 C CA . PRO A 1 91 ? 4.295 0.022 -18.709 1.00 70.12 91 PRO A CA 1
ATOM 711 C C . PRO A 1 91 ? 4.298 -0.340 -17.223 1.00 70.12 91 PRO A C 1
ATOM 713 O O . PRO A 1 91 ? 4.858 -1.363 -16.817 1.00 70.12 91 PRO A O 1
ATOM 716 N N . ARG A 1 92 ? 3.677 0.513 -16.401 1.00 70.75 92 ARG A N 1
ATOM 717 C CA . ARG A 1 92 ? 3.510 0.230 -14.974 1.00 70.75 92 ARG A CA 1
ATOM 718 C C . ARG A 1 92 ? 2.623 -1.002 -14.846 1.00 70.75 92 ARG A C 1
ATOM 720 O O . ARG A 1 92 ? 1.451 -0.962 -15.209 1.00 70.75 92 ARG A O 1
ATOM 727 N N . MET A 1 93 ? 3.202 -2.098 -14.375 1.00 71.69 93 MET A N 1
ATOM 728 C CA . MET A 1 93 ? 2.446 -3.320 -14.144 1.00 71.69 93 MET A CA 1
ATOM 729 C C . MET A 1 93 ? 1.480 -3.110 -12.970 1.00 71.69 93 MET A C 1
ATOM 731 O O . MET A 1 93 ? 1.830 -2.399 -12.021 1.00 71.69 93 MET A O 1
ATOM 735 N N . PRO A 1 94 ? 0.279 -3.714 -13.012 1.00 78.25 94 PRO A N 1
ATOM 736 C CA . PRO A 1 94 ? -0.671 -3.616 -11.913 1.00 78.25 94 PRO A CA 1
ATOM 737 C C . PRO A 1 94 ? -0.046 -4.176 -10.634 1.00 78.25 94 PRO A C 1
ATOM 739 O O . PRO A 1 94 ? 0.602 -5.221 -10.647 1.00 78.25 94 PRO A O 1
ATOM 742 N N . ARG A 1 95 ? -0.225 -3.469 -9.518 1.00 85.06 95 ARG A N 1
ATOM 743 C CA . ARG A 1 95 ? 0.235 -3.926 -8.201 1.00 85.06 95 ARG A CA 1
ATOM 744 C C . ARG A 1 95 ? -0.387 -5.272 -7.835 1.00 85.06 95 ARG A C 1
ATOM 746 O O . ARG A 1 95 ? -1.518 -5.571 -8.218 1.00 85.06 95 ARG A O 1
ATOM 753 N N . LYS A 1 96 ? 0.332 -6.065 -7.044 1.00 87.25 96 LYS A N 1
ATOM 754 C CA . LYS A 1 96 ? -0.174 -7.348 -6.559 1.00 87.25 96 LYS A CA 1
ATOM 755 C C . LYS A 1 96 ? -0.842 -7.162 -5.202 1.00 87.25 96 LYS A C 1
ATOM 757 O O . LYS A 1 96 ? -0.161 -6.781 -4.258 1.00 87.25 96 LYS A O 1
ATOM 762 N N . ILE A 1 97 ? -2.135 -7.455 -5.101 1.00 90.06 97 ILE A N 1
ATOM 763 C CA . ILE A 1 97 ? -2.867 -7.434 -3.826 1.00 90.06 97 ILE A CA 1
ATOM 764 C C . ILE A 1 97 ? -2.520 -8.700 -3.035 1.00 90.06 97 ILE A C 1
ATOM 766 O O . ILE A 1 97 ? -2.555 -9.806 -3.576 1.00 90.06 97 ILE A O 1
ATOM 770 N N . VAL A 1 98 ? -2.146 -8.528 -1.770 1.00 91.31 98 VAL A N 1
ATOM 771 C CA . VAL A 1 98 ? -1.677 -9.594 -0.869 1.00 91.31 98 VAL A CA 1
ATOM 772 C C . VAL A 1 98 ? -2.712 -9.883 0.224 1.00 91.31 98 VAL A C 1
ATOM 774 O O . VAL A 1 98 ? -2.860 -11.032 0.643 1.00 91.31 98 VAL A O 1
ATOM 777 N N . GLY A 1 99 ? -3.483 -8.877 0.637 1.00 91.50 99 GLY A N 1
ATOM 778 C CA . GLY A 1 99 ? -4.509 -9.023 1.664 1.00 91.50 99 GLY A CA 1
ATOM 779 C C . GLY A 1 99 ? -5.286 -7.738 1.927 1.00 91.50 99 GLY A C 1
ATOM 780 O O . GLY A 1 99 ? -5.080 -6.725 1.261 1.00 91.50 99 GLY A O 1
ATOM 781 N N . GLU A 1 100 ? -6.162 -7.804 2.921 1.00 93.62 100 GLU A N 1
ATOM 782 C CA . GLU A 1 100 ? -6.982 -6.697 3.415 1.00 93.62 100 GLU A CA 1
ATOM 783 C C . GLU A 1 100 ? -6.849 -6.636 4.943 1.00 93.62 100 GLU A C 1
ATOM 785 O O . GLU A 1 100 ? -6.720 -7.669 5.615 1.00 93.62 100 GLU A O 1
ATOM 790 N N . MET A 1 101 ? -6.869 -5.427 5.497 1.00 93.62 101 MET A N 1
ATOM 791 C CA . MET A 1 101 ? -6.853 -5.196 6.940 1.00 93.62 101 MET A CA 1
ATOM 792 C C . MET A 1 101 ? -7.833 -4.088 7.324 1.00 93.62 101 MET A C 1
ATOM 794 O O . MET A 1 101 ? -8.203 -3.267 6.488 1.00 93.62 101 MET A O 1
ATOM 798 N N . VAL A 1 102 ? -8.232 -4.062 8.594 1.00 95.81 102 VAL A N 1
ATOM 799 C CA . VAL A 1 102 ? -9.102 -3.025 9.161 1.00 95.81 102 VAL A CA 1
ATOM 800 C C . VAL A 1 102 ? -8.399 -2.308 10.305 1.00 95.81 102 VAL A C 1
ATOM 802 O O . VAL A 1 102 ? -7.750 -2.943 11.140 1.00 95.81 102 VAL A O 1
ATOM 805 N N . ILE A 1 103 ? -8.525 -0.986 10.352 1.00 96.19 103 ILE A N 1
ATOM 806 C CA . ILE A 1 103 ? -7.937 -0.156 11.402 1.00 96.19 103 ILE A CA 1
ATOM 807 C C . ILE A 1 103 ? -8.762 -0.260 12.688 1.00 96.19 103 ILE A C 1
ATOM 809 O O . ILE A 1 103 ? -9.969 -0.025 12.687 1.00 96.19 103 ILE A O 1
ATOM 813 N N . LEU A 1 104 ? -8.101 -0.571 13.804 1.00 94.44 104 LEU A N 1
ATOM 814 C CA . LEU A 1 104 ? -8.714 -0.627 15.134 1.00 94.44 104 LEU A CA 1
ATOM 815 C C . LEU A 1 104 ? -8.566 0.689 15.895 1.00 94.44 104 LEU A C 1
ATOM 817 O O . LEU A 1 104 ? -9.511 1.168 16.513 1.00 94.44 104 LEU A O 1
ATOM 821 N N . SER A 1 105 ? -7.360 1.254 15.885 1.00 94.62 105 SER A N 1
ATOM 822 C CA . SER A 1 105 ? -7.027 2.462 16.634 1.00 94.62 105 SER A CA 1
ATOM 823 C C . SER A 1 105 ? -6.021 3.282 15.854 1.00 94.62 105 SER A C 1
ATOM 825 O O . SER A 1 105 ? -5.100 2.730 15.255 1.00 94.62 105 SER A O 1
ATOM 827 N N . VAL A 1 106 ? -6.170 4.599 15.917 1.00 95.81 106 VAL A N 1
ATOM 828 C CA . VAL A 1 106 ? -5.318 5.550 15.205 1.00 95.81 106 VAL A CA 1
ATOM 829 C C . VAL A 1 106 ? -4.679 6.495 16.215 1.00 95.81 106 VAL A C 1
ATOM 831 O O . VAL A 1 106 ? -5.332 6.962 17.145 1.00 95.81 106 VAL A O 1
ATOM 834 N N . GLN A 1 107 ? -3.389 6.742 16.041 1.00 94.88 107 GLN A N 1
ATOM 835 C CA . GLN A 1 107 ? -2.600 7.756 16.733 1.00 94.88 107 GLN A CA 1
ATOM 836 C C . GLN A 1 107 ? -2.195 8.842 15.724 1.00 94.88 107 GLN A C 1
ATOM 838 O O . GLN A 1 107 ? -2.576 8.804 14.557 1.00 94.88 107 GLN A O 1
ATOM 843 N N . GLN A 1 108 ? -1.396 9.823 16.147 1.00 92.31 108 GLN A N 1
ATOM 844 C CA . GLN A 1 108 ? -1.042 10.962 15.292 1.00 92.31 108 GLN A CA 1
ATOM 845 C C . GLN A 1 108 ? -0.375 10.562 13.965 1.00 92.31 108 GLN A C 1
ATOM 847 O O . GLN A 1 108 ? -0.758 11.073 12.915 1.00 92.31 108 GLN A O 1
ATOM 852 N N . ARG A 1 109 ? 0.578 9.618 14.014 1.00 93.62 109 ARG A N 1
ATOM 853 C CA . ARG A 1 109 ? 1.413 9.187 12.871 1.00 93.62 109 ARG A CA 1
ATOM 854 C C . ARG A 1 109 ? 1.424 7.673 12.638 1.00 93.62 109 ARG A C 1
ATOM 856 O O . ARG A 1 109 ? 2.178 7.188 11.804 1.00 93.62 109 ARG A O 1
ATOM 863 N N . THR A 1 110 ? 0.661 6.923 13.427 1.00 94.00 110 THR A N 1
ATOM 864 C CA . THR A 1 110 ? 0.639 5.458 13.387 1.00 94.00 110 THR A CA 1
ATOM 865 C C . THR A 1 110 ? -0.763 4.937 13.668 1.00 94.00 110 THR A C 1
ATOM 867 O O . THR A 1 110 ? -1.563 5.601 14.329 1.00 94.00 110 THR A O 1
ATOM 870 N N . ALA A 1 111 ? -1.057 3.727 13.207 1.00 94.25 111 ALA A N 1
ATOM 871 C CA . ALA A 1 111 ? -2.314 3.043 13.466 1.00 94.25 111 ALA A CA 1
ATOM 872 C C . ALA A 1 111 ? -2.077 1.562 13.760 1.00 94.25 111 ALA A C 1
ATOM 874 O O . ALA A 1 111 ? -1.136 0.947 13.255 1.00 94.25 111 ALA A O 1
ATOM 875 N N . SER A 1 112 ? -2.959 0.988 14.572 1.00 94.31 112 SER A N 1
ATOM 876 C CA . SER A 1 112 ? -3.033 -0.450 14.814 1.00 94.31 112 SER A CA 1
ATOM 877 C C . SER A 1 112 ? -4.165 -1.029 13.976 1.00 94.31 112 SER A C 1
ATOM 879 O O . SER A 1 112 ? -5.303 -0.567 14.076 1.00 94.31 112 SER A O 1
ATOM 881 N N . ALA A 1 113 ? -3.874 -2.058 13.189 1.00 93.69 113 ALA A N 1
ATOM 882 C CA . ALA A 1 113 ? -4.836 -2.731 12.324 1.00 93.69 113 ALA A CA 1
ATOM 883 C C . ALA A 1 113 ? -4.836 -4.242 12.538 1.00 93.69 113 ALA A C 1
ATOM 885 O O . ALA A 1 113 ? -3.849 -4.807 12.997 1.00 93.69 113 ALA A O 1
ATOM 886 N N . VAL A 1 114 ? -5.936 -4.901 12.178 1.00 94.38 114 VAL A N 1
ATOM 887 C CA . VAL A 1 114 ? -6.044 -6.364 12.142 1.00 94.38 114 VAL A CA 1
ATOM 888 C C . VAL A 1 114 ? -6.218 -6.836 10.712 1.00 94.38 114 VAL A C 1
ATOM 890 O O . VAL A 1 114 ? -7.049 -6.316 9.968 1.00 94.38 114 VAL A O 1
ATOM 893 N N . ILE A 1 115 ? -5.450 -7.856 10.335 1.00 92.75 115 ILE A N 1
ATOM 894 C CA . ILE A 1 115 ? -5.545 -8.482 9.016 1.00 92.75 115 ILE A CA 1
ATOM 895 C C . ILE A 1 115 ? -6.811 -9.343 8.950 1.00 92.75 115 ILE A C 1
ATOM 897 O O . ILE A 1 115 ? -6.905 -10.376 9.615 1.00 92.75 115 ILE A O 1
ATOM 901 N N . THR A 1 116 ? -7.769 -8.950 8.114 1.00 92.06 116 THR A N 1
ATOM 902 C CA . THR A 1 116 ? -9.057 -9.645 7.959 1.00 92.06 116 THR A CA 1
ATOM 903 C C . THR A 1 116 ? -8.998 -10.725 6.884 1.00 92.06 116 THR A C 1
ATOM 905 O O . THR A 1 116 ? -9.629 -11.777 7.018 1.00 92.06 116 THR A O 1
ATOM 908 N N . ARG A 1 117 ? -8.208 -10.497 5.828 1.00 90.50 117 ARG A N 1
ATOM 909 C CA . ARG A 1 117 ? -8.063 -11.417 4.699 1.00 90.50 117 ARG A CA 1
ATOM 910 C C . ARG A 1 117 ? -6.615 -11.506 4.245 1.00 90.50 117 ARG A C 1
ATOM 912 O O . ARG A 1 117 ? -5.948 -10.500 4.038 1.00 90.50 117 ARG A O 1
ATOM 919 N N . VAL A 1 118 ? -6.165 -12.733 4.007 1.00 91.19 118 VAL A N 1
ATOM 920 C CA . VAL A 1 118 ? -4.838 -13.038 3.465 1.00 91.19 118 VAL A CA 1
ATOM 921 C C . VAL A 1 118 ? -5.026 -13.838 2.182 1.00 91.19 118 VAL A C 1
ATOM 923 O O . VAL A 1 118 ? -5.585 -14.932 2.219 1.00 91.19 118 VAL A O 1
ATOM 926 N N . ALA A 1 119 ? -4.597 -13.290 1.046 1.00 87.06 119 ALA A N 1
ATOM 927 C CA . ALA A 1 119 ? -4.573 -14.003 -0.234 1.00 87.06 119 ALA A CA 1
ATOM 928 C C . ALA A 1 119 ? -3.211 -14.671 -0.480 1.00 87.06 119 ALA A C 1
ATOM 930 O O . ALA A 1 119 ? -3.129 -15.724 -1.109 1.00 87.06 119 ALA A O 1
ATOM 931 N N . GLN A 1 120 ? -2.141 -14.067 0.036 1.00 86.19 120 GLN A N 1
ATOM 932 C CA . GLN A 1 120 ? -0.785 -14.600 0.037 1.00 86.19 120 GLN A CA 1
ATOM 933 C C . GLN A 1 120 ? -0.062 -14.136 1.307 1.00 86.19 120 GLN A C 1
ATOM 935 O O . GLN A 1 120 ? -0.485 -13.184 1.949 1.00 86.19 120 GLN A O 1
ATOM 940 N N . GLU A 1 121 ? 1.041 -14.793 1.657 1.00 84.75 121 GLU A N 1
ATOM 941 C CA . GLU A 1 121 ? 1.903 -14.402 2.767 1.00 84.75 121 GLU A CA 1
ATOM 942 C C . GLU A 1 121 ? 2.261 -12.902 2.785 1.00 84.75 121 GLU A C 1
ATOM 944 O O . GLU A 1 121 ? 2.976 -12.391 1.910 1.00 84.75 121 GLU A O 1
ATOM 949 N N . VAL A 1 122 ? 1.796 -12.229 3.839 1.00 87.25 122 VAL A N 1
ATOM 950 C CA . VAL A 1 122 ? 2.092 -10.828 4.140 1.00 87.25 122 VAL A CA 1
ATOM 951 C C . VAL A 1 122 ? 3.423 -10.744 4.881 1.00 87.25 122 VAL A C 1
ATOM 953 O O . VAL A 1 122 ? 3.695 -11.514 5.810 1.00 87.25 122 VAL A O 1
ATOM 956 N N . HIS A 1 123 ? 4.256 -9.798 4.461 1.00 87.81 123 HIS A N 1
ATOM 957 C CA . HIS A 1 123 ? 5.551 -9.516 5.063 1.00 87.81 123 HIS A CA 1
ATOM 958 C C . HIS A 1 123 ? 5.588 -8.088 5.605 1.00 87.81 123 HIS A C 1
ATOM 960 O O . HIS A 1 123 ? 4.952 -7.182 5.068 1.00 87.81 123 HIS A O 1
ATOM 966 N N . THR A 1 124 ? 6.381 -7.870 6.653 1.00 85.94 124 THR A N 1
ATOM 967 C CA . THR A 1 124 ? 6.690 -6.516 7.116 1.00 85.94 124 THR A CA 1
ATOM 968 C C . THR A 1 124 ? 7.376 -5.742 5.989 1.00 85.94 124 THR A C 1
ATOM 970 O O . THR A 1 124 ? 8.341 -6.235 5.404 1.00 85.94 124 THR A O 1
ATOM 973 N N . GLY A 1 125 ? 6.872 -4.547 5.680 1.00 86.19 125 GLY A N 1
ATOM 974 C CA . GLY A 1 125 ? 7.341 -3.725 4.559 1.00 86.19 125 GLY A CA 1
ATOM 975 C C . GLY A 1 125 ? 6.518 -3.859 3.272 1.00 86.19 125 GLY A C 1
ATOM 976 O O . GLY A 1 125 ? 6.818 -3.168 2.300 1.00 86.19 125 GLY A O 1
ATOM 977 N N . ASP A 1 126 ? 5.482 -4.706 3.245 1.00 88.31 126 ASP A N 1
ATOM 978 C CA . ASP A 1 126 ? 4.449 -4.607 2.209 1.00 88.31 126 ASP A CA 1
ATOM 979 C C . ASP A 1 126 ? 3.706 -3.262 2.330 1.00 88.31 126 ASP A C 1
ATOM 981 O O . ASP A 1 126 ? 3.549 -2.711 3.422 1.00 88.31 126 ASP A O 1
ATOM 985 N N . TYR A 1 127 ? 3.267 -2.717 1.195 1.00 90.19 127 TYR A N 1
ATOM 986 C CA . TYR A 1 127 ? 2.622 -1.408 1.144 1.00 90.19 127 TYR A CA 1
ATOM 987 C C . TYR A 1 127 ? 1.138 -1.521 1.478 1.00 90.19 127 TYR A C 1
ATOM 989 O O . TYR A 1 127 ? 0.500 -2.548 1.238 1.00 90.19 127 TYR A O 1
ATOM 997 N N . VAL A 1 128 ? 0.582 -0.425 1.981 1.00 91.62 128 VAL A N 1
ATOM 998 C CA . VAL A 1 128 ? -0.839 -0.284 2.293 1.00 91.62 128 VAL A CA 1
ATOM 999 C C . VAL A 1 128 ? -1.417 0.935 1.584 1.00 91.62 128 VAL A C 1
ATOM 1001 O O . VAL A 1 128 ? -0.704 1.896 1.296 1.00 91.62 128 VAL A O 1
ATOM 1004 N N . GLU A 1 129 ? -2.704 0.889 1.270 1.00 90.56 129 GLU A N 1
ATOM 1005 C CA . GLU A 1 129 ? -3.457 2.033 0.754 1.00 90.56 129 GLU A CA 1
ATOM 1006 C C . GLU A 1 129 ? -4.885 1.990 1.297 1.00 90.56 129 GLU A C 1
ATOM 1008 O O . GLU A 1 129 ? -5.460 0.907 1.439 1.00 90.56 129 GLU A O 1
ATOM 1013 N N . VAL A 1 130 ? -5.426 3.170 1.603 1.00 89.38 130 VAL A N 1
ATOM 1014 C CA . VAL A 1 130 ? -6.822 3.374 2.014 1.00 89.38 130 VAL A CA 1
ATOM 1015 C C . VAL A 1 130 ? -7.738 3.187 0.809 1.00 89.38 130 VAL A C 1
ATOM 1017 O O . VAL A 1 130 ? -7.439 3.688 -0.275 1.00 89.38 130 VAL A O 1
ATOM 1020 N N . GLN A 1 131 ? -8.820 2.431 1.004 1.00 80.06 131 GLN A N 1
ATOM 1021 C CA . GLN A 1 131 ? -9.826 2.177 -0.027 1.00 80.06 131 GLN A CA 1
ATOM 1022 C C . GLN A 1 131 ? -10.717 3.394 -0.310 1.00 80.06 131 GLN A C 1
ATOM 1024 O O . GLN A 1 131 ? -11.035 4.138 0.643 1.00 80.06 131 GLN A O 1
#

pLDDT: mean 75.22, std 16.88, range [41.66, 96.19]

Secondary structure (DSSP, 8-state):
-B-TT-EEEES--GGGT--TT-EEEEEE---SS---------SPPPPSSS---SSS--SSS-TTSPPBS-TTTSTTSS-B--HHHHHHTS--PPPEEEEEEEEEEE-SS-EEEEEEEESS-B-TT-EEEE-

Sequence (131 aa):
MLSRDQVVFVDLGTEDNVKPGDYLTIYRPLGKGNITRFRDEEVTPTANGGFESDIFKGGKFSNKAQRVKDANSTGIYGPMVTTPQIWDKRPRMPRKIVGEMVILSVQQRTASAVITRVAQEVHTGDYVEVQ

Foldseek 3Di:
DDDAFDKDKDQAFVQNVDDAFFKKWFWAFDPLDDDPPPPPPQADAQPQDDPDDPVDNPRQPDPRHFDAPDCPPQNSGHDGCRPVNVSVPPPRDDIGTFFMWGWHAGDHRMTMIGTHTGPHDDDPPTDMDTD

Radius of gyration: 24.87 Å; chains: 1; bounding box: 48×28×63 Å